Protein AF-A0A967WK16-F1 (afdb_monomer_lite)

pLDDT: mean 89.76, std 14.14, range [46.28, 97.88]

Radius of gyration: 16.21 Å; chains: 1; bounding box: 24×18×56 Å

Sequence (69 aa):
PDVDVDSQQVIAKDVLLVLDVSGSMRGEKIDQAKEALSFVLDNLNDEDRFNIIAFSTSTRSYARDLVPA

Foldseek 3Di:
DPPPPVPDPPPAEEEEAEAEPEPVCPDPNNVVSVVVVVVVVVPHDQRYWYKYWYDDPDIDIPDPDTHGD

Secondary structure (DSSP, 8-state):
-------------EEEEEEE-SGGGTTHHHHHHHHHHHHHHHT--TT-EEEEEEESSSEEESSSS-EE-

Structure (mmCIF, N/CA/C/O backbone):
data_AF-A0A967WK16-F1
#
_entry.id   AF-A0A967WK16-F1
#
loop_
_atom_site.group_PDB
_atom_site.id
_atom_site.type_symbol
_atom_site.label_atom_id
_atom_site.label_alt_id
_atom_site.label_comp_id
_atom_site.label_asym_id
_atom_site.label_entity_id
_atom_site.label_seq_id
_atom_site.pdbx_PDB_ins_code
_atom_site.Cartn_x
_atom_site.Cartn_y
_atom_site.Cartn_z
_atom_site.occupancy
_atom_site.B_iso_or_equiv
_atom_site.auth_seq_id
_atom_site.auth_comp_id
_atom_site.auth_asym_id
_atom_site.auth_atom_id
_atom_site.pdbx_PDB_model_num
ATOM 1 N N . PRO A 1 1 ? 10.736 -0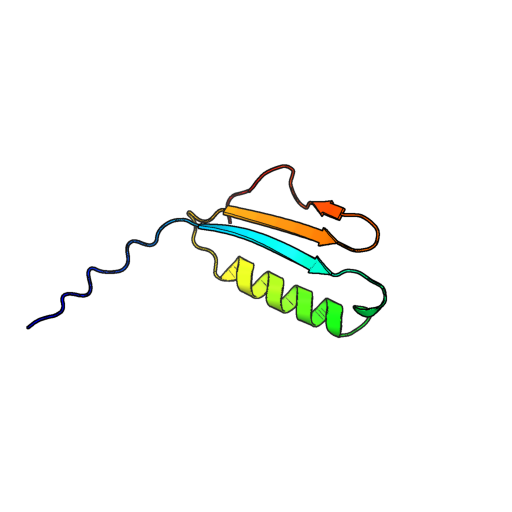.815 44.188 1.00 47.12 1 PRO A N 1
ATOM 2 C CA . PRO A 1 1 ? 10.036 -0.100 43.102 1.00 47.12 1 PRO A CA 1
ATOM 3 C C . PRO A 1 1 ? 9.603 -1.124 42.054 1.00 47.12 1 PRO A C 1
ATOM 5 O O . PRO A 1 1 ? 10.385 -1.474 41.177 1.00 47.12 1 PRO A O 1
ATOM 8 N N . ASP A 1 2 ? 8.408 -1.676 42.248 1.00 46.28 2 ASP A N 1
ATOM 9 C CA . ASP A 1 2 ? 7.738 -2.470 41.222 1.00 46.28 2 ASP A CA 1
ATOM 10 C C . ASP A 1 2 ? 7.319 -1.487 40.134 1.00 46.28 2 ASP A C 1
ATOM 12 O O . ASP A 1 2 ? 6.478 -0.615 40.364 1.00 46.28 2 ASP A O 1
ATOM 16 N N . VAL A 1 3 ? 8.011 -1.524 39.000 1.00 58.47 3 VAL A N 1
ATOM 17 C CA . VAL A 1 3 ? 7.551 -0.811 37.815 1.00 58.47 3 VAL A CA 1
ATOM 18 C C . VAL A 1 3 ? 6.478 -1.710 37.230 1.00 58.47 3 VAL A C 1
ATOM 20 O O . VAL A 1 3 ? 6.782 -2.625 36.470 1.00 58.47 3 VAL A O 1
ATOM 23 N N . ASP A 1 4 ? 5.243 -1.484 37.670 1.00 55.62 4 ASP A N 1
ATOM 24 C CA . ASP A 1 4 ? 4.055 -2.057 37.055 1.00 55.62 4 ASP A CA 1
ATOM 25 C C . ASP A 1 4 ? 3.999 -1.482 35.639 1.00 55.62 4 ASP A C 1
ATOM 27 O O . ASP A 1 4 ? 3.681 -0.307 35.426 1.00 55.62 4 ASP A O 1
ATOM 31 N N . VAL A 1 5 ? 4.485 -2.259 34.672 1.00 58.88 5 VAL A N 1
ATOM 32 C CA . VAL A 1 5 ? 4.341 -1.925 33.260 1.00 58.88 5 VAL A CA 1
ATOM 33 C C . VAL A 1 5 ? 2.871 -2.157 32.970 1.00 58.88 5 VAL A C 1
ATOM 35 O O . VAL A 1 5 ? 2.487 -3.268 32.610 1.00 58.88 5 VAL A O 1
ATOM 38 N N . ASP A 1 6 ? 2.064 -1.120 33.210 1.00 56.84 6 ASP A N 1
ATOM 39 C CA . ASP A 1 6 ? 0.644 -1.090 32.884 1.00 56.84 6 ASP A CA 1
ATOM 40 C C . ASP A 1 6 ? 0.517 -1.620 31.460 1.00 56.84 6 ASP A C 1
ATOM 42 O O . ASP A 1 6 ? 1.123 -1.084 30.523 1.00 56.84 6 ASP A O 1
ATOM 46 N N . SER A 1 7 ? -0.103 -2.790 31.349 1.00 56.59 7 SER A N 1
ATOM 47 C CA . SER A 1 7 ? -0.068 -3.637 30.172 1.00 56.59 7 SER A CA 1
ATOM 48 C C . SER A 1 7 ? -0.604 -2.846 28.993 1.00 56.59 7 SER A C 1
ATOM 50 O O . SER A 1 7 ? -1.816 -2.715 28.859 1.00 56.59 7 SER A O 1
ATOM 52 N N . GLN A 1 8 ? 0.322 -2.285 28.207 1.00 56.41 8 GLN A N 1
ATOM 53 C CA . GLN A 1 8 ? 0.165 -1.759 26.856 1.00 56.41 8 GLN A CA 1
ATOM 54 C C . GLN A 1 8 ? -1.306 -1.562 26.482 1.00 56.41 8 GLN A C 1
ATOM 56 O O . GLN A 1 8 ? -1.926 -2.464 25.920 1.00 56.41 8 GLN A O 1
ATOM 61 N N . GLN A 1 9 ? -1.867 -0.378 26.751 1.00 59.44 9 GLN A N 1
ATOM 62 C CA . GLN A 1 9 ? -3.014 0.054 25.960 1.00 59.44 9 GLN A CA 1
ATOM 63 C C . GLN A 1 9 ? -2.566 -0.013 24.499 1.00 59.44 9 GLN A C 1
ATOM 65 O O . GLN A 1 9 ? -1.722 0.773 24.061 1.00 59.44 9 GLN A O 1
ATOM 70 N N . VAL A 1 10 ? -3.057 -1.013 23.768 1.00 67.44 10 VAL A N 1
ATOM 7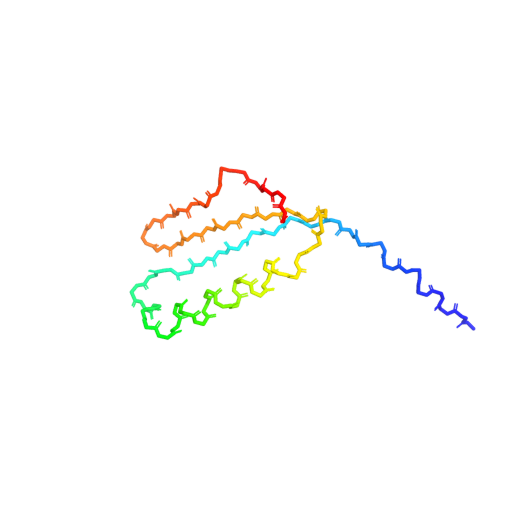1 C CA . VAL A 1 10 ? -2.869 -1.107 22.326 1.00 67.44 10 VAL A CA 1
ATOM 72 C C . VAL A 1 10 ? -3.698 0.030 21.748 1.00 67.44 10 VAL A C 1
ATOM 74 O O . VAL A 1 10 ? -4.905 -0.075 21.585 1.00 67.44 10 VAL A O 1
ATOM 77 N N . ILE A 1 11 ? -3.057 1.182 21.565 1.00 83.94 11 ILE A N 1
ATOM 78 C CA . ILE A 1 11 ? -3.688 2.339 20.939 1.00 83.94 11 ILE A CA 1
ATOM 79 C C . ILE A 1 11 ? -3.813 2.011 19.456 1.00 83.94 11 ILE A C 1
ATOM 81 O O . ILE A 1 11 ? -2.789 1.790 18.805 1.00 83.94 11 ILE A O 1
ATOM 85 N N . ALA A 1 12 ? -5.048 2.008 18.953 1.00 89.31 12 ALA A N 1
ATOM 86 C CA . ALA A 1 12 ? -5.353 1.868 17.536 1.00 89.31 12 ALA A CA 1
ATOM 87 C C . ALA A 1 12 ? -4.574 2.891 16.695 1.00 89.31 12 ALA A C 1
ATOM 89 O O . ALA A 1 12 ? -4.485 4.076 17.045 1.00 89.31 12 ALA A O 1
ATOM 90 N N . LYS A 1 13 ? -4.001 2.433 15.583 1.00 92.69 13 LYS A N 1
ATOM 91 C CA . LYS A 1 13 ? -3.137 3.223 14.703 1.00 92.69 13 LYS A CA 1
ATOM 92 C C . LYS A 1 13 ? -3.732 3.336 13.312 1.00 92.69 13 LYS A C 1
ATOM 94 O O . LYS A 1 13 ? -4.326 2.407 12.777 1.00 92.69 13 LYS A O 1
ATOM 99 N N . ASP A 1 14 ? -3.448 4.477 12.700 1.00 95.56 14 ASP A N 1
ATOM 100 C CA . ASP A 1 14 ? -3.678 4.711 11.283 1.00 95.56 14 ASP A CA 1
ATOM 101 C C . ASP A 1 14 ? -2.359 4.551 10.523 1.00 95.56 14 ASP A C 1
ATOM 103 O O . ASP A 1 14 ? -1.398 5.289 10.764 1.00 95.56 14 ASP A O 1
ATOM 107 N N . VAL A 1 15 ? -2.302 3.592 9.599 1.00 95.31 15 VAL A N 1
ATOM 108 C CA . VAL A 1 15 ? -1.077 3.226 8.876 1.00 95.31 15 VAL A CA 1
ATOM 109 C C . VAL A 1 15 ? -1.244 3.461 7.376 1.00 95.31 15 VAL A C 1
ATOM 111 O O . VAL A 1 15 ? -2.051 2.826 6.703 1.00 95.31 15 VAL A O 1
ATOM 114 N N . LEU A 1 16 ? -0.438 4.360 6.810 1.00 96.50 16 LEU A N 1
ATOM 115 C CA . LEU A 1 16 ? -0.406 4.598 5.367 1.00 96.50 16 LEU A CA 1
ATOM 116 C C . LEU A 1 16 ? 0.846 3.964 4.758 1.00 96.50 16 LEU A C 1
ATOM 118 O O . LEU A 1 16 ? 1.959 4.437 4.987 1.00 96.50 16 LEU A O 1
ATOM 122 N N . LEU A 1 17 ? 0.668 2.915 3.957 1.00 96.88 17 LEU A N 1
ATOM 123 C CA . LEU A 1 17 ? 1.770 2.235 3.280 1.00 96.88 17 LEU A CA 1
ATOM 124 C C . LEU A 1 17 ? 1.972 2.828 1.889 1.00 96.88 17 LEU A C 1
ATOM 126 O O . LEU A 1 17 ? 1.057 2.841 1.070 1.00 96.88 17 LEU A O 1
ATOM 130 N N . VA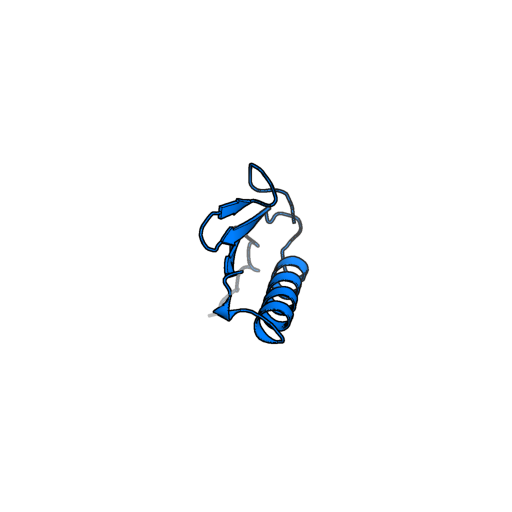L A 1 18 ? 3.179 3.310 1.603 1.00 96.81 18 VAL A N 1
ATOM 131 C CA . VAL A 1 18 ? 3.505 3.949 0.324 1.00 96.81 18 VAL A CA 1
ATOM 132 C C . VAL A 1 18 ? 4.536 3.097 -0.414 1.00 96.81 18 VAL A C 1
ATOM 134 O O . VAL A 1 18 ? 5.674 2.969 0.029 1.00 96.81 18 VAL A O 1
ATOM 137 N N . LEU A 1 19 ? 4.128 2.498 -1.533 1.00 97.50 19 LEU A N 1
ATOM 138 C CA . LEU A 1 19 ? 4.929 1.555 -2.313 1.00 97.50 19 LEU A CA 1
ATOM 139 C C . LEU A 1 19 ? 5.444 2.200 -3.603 1.00 97.50 19 LEU A C 1
ATOM 141 O O . LEU A 1 19 ? 4.646 2.601 -4.453 1.00 97.50 19 LEU A O 1
ATOM 145 N N . ASP A 1 20 ? 6.765 2.240 -3.780 1.00 97.06 20 ASP A N 1
ATOM 146 C CA . ASP A 1 20 ? 7.376 2.626 -5.057 1.00 97.06 20 ASP A CA 1
ATOM 147 C C . ASP A 1 20 ? 7.140 1.515 -6.090 1.00 97.06 20 ASP A C 1
ATOM 149 O O . ASP A 1 20 ? 7.486 0.353 -5.866 1.00 97.06 20 ASP A O 1
ATOM 153 N N . VAL A 1 21 ? 6.545 1.866 -7.229 1.00 96.75 21 VAL A N 1
ATOM 154 C CA . VAL A 1 21 ? 6.320 0.959 -8.369 1.00 96.75 21 VAL A CA 1
ATOM 155 C C . VAL A 1 21 ? 7.027 1.443 -9.640 1.00 96.75 21 VAL A C 1
ATOM 157 O O . VAL A 1 21 ? 6.666 1.061 -10.757 1.00 96.75 21 VAL A O 1
ATOM 160 N N . SER A 1 22 ? 8.025 2.316 -9.492 1.00 96.25 22 SER A N 1
ATOM 161 C CA . SER A 1 22 ? 8.827 2.840 -10.593 1.00 96.25 22 SER A CA 1
ATOM 162 C C . SER A 1 22 ? 9.655 1.753 -11.286 1.00 96.25 22 SER A C 1
ATOM 164 O O . SER A 1 22 ? 9.827 0.631 -10.808 1.00 96.25 22 SER A O 1
ATOM 166 N N . GLY A 1 23 ? 10.208 2.084 -12.456 1.00 95.81 23 GLY A N 1
ATOM 167 C CA . GLY A 1 23 ? 11.015 1.144 -13.237 1.00 95.81 23 GLY A CA 1
ATOM 168 C C . GLY A 1 23 ? 12.236 0.594 -12.489 1.00 95.81 23 GLY A C 1
ATOM 169 O O . GLY A 1 23 ? 12.679 -0.511 -12.801 1.00 95.81 23 GLY A O 1
ATOM 170 N N . SER A 1 24 ? 12.748 1.319 -11.487 1.00 95.06 24 SER A N 1
ATOM 171 C CA . SER A 1 24 ? 13.866 0.869 -10.653 1.00 95.06 24 SER A CA 1
ATOM 172 C C . SER A 1 24 ? 13.482 -0.321 -9.772 1.00 95.06 24 SER A C 1
ATOM 174 O O . SER A 1 24 ? 14.351 -1.135 -9.475 1.00 95.06 24 SER A O 1
ATOM 176 N N . MET A 1 25 ? 12.202 -0.459 -9.415 1.00 97.62 25 MET A N 1
ATOM 177 C CA . MET A 1 25 ? 11.675 -1.497 -8.527 1.00 97.62 25 MET A CA 1
ATOM 178 C C . MET A 1 25 ? 11.422 -2.829 -9.235 1.00 97.62 25 MET A C 1
ATOM 180 O O . MET A 1 25 ? 11.067 -3.806 -8.592 1.00 97.62 25 MET A O 1
ATOM 184 N N . ARG A 1 26 ? 11.621 -2.912 -10.555 1.00 94.69 26 ARG A N 1
ATOM 185 C CA . ARG A 1 26 ? 11.389 -4.144 -11.325 1.00 94.69 26 ARG A CA 1
ATOM 186 C C . ARG A 1 26 ? 12.197 -5.339 -10.806 1.00 94.69 26 ARG A C 1
ATOM 188 O O . ARG A 1 26 ? 13.324 -5.190 -10.332 1.00 94.69 26 ARG A O 1
ATOM 195 N N . GLY A 1 27 ? 11.633 -6.528 -11.014 1.00 96.62 27 GLY A N 1
ATOM 196 C CA . GLY A 1 27 ? 12.220 -7.799 -10.599 1.00 96.62 27 GLY A CA 1
ATOM 197 C C . GLY A 1 27 ? 12.073 -8.020 -9.098 1.00 96.62 27 GLY A C 1
ATOM 198 O O . GLY A 1 27 ? 11.091 -7.607 -8.498 1.00 96.62 27 GLY A O 1
ATOM 199 N N . GLU A 1 28 ? 13.086 -8.617 -8.486 1.00 97.50 28 GLU A N 1
ATOM 200 C CA . GLU A 1 28 ? 13.042 -9.068 -7.091 1.00 97.50 28 GLU A CA 1
ATOM 201 C C . GLU A 1 28 ? 12.701 -7.962 -6.075 1.00 97.50 28 GLU A C 1
ATOM 203 O O . GLU A 1 28 ? 12.061 -8.222 -5.062 1.00 97.50 28 GLU A O 1
ATOM 208 N N . LYS A 1 29 ? 13.057 -6.701 -6.357 1.00 97.38 29 LYS A N 1
ATOM 209 C CA . LYS A 1 29 ? 12.796 -5.576 -5.443 1.00 97.38 29 LYS A CA 1
ATOM 210 C C . LYS A 1 29 ? 11.311 -5.321 -5.213 1.00 97.38 29 LYS A C 1
ATOM 212 O O . LYS A 1 29 ? 10.927 -5.029 -4.085 1.00 97.38 29 LYS A O 1
ATOM 217 N N . ILE A 1 30 ? 10.474 -5.411 -6.252 1.00 97.50 30 ILE A N 1
ATOM 218 C CA . ILE A 1 30 ? 9.028 -5.222 -6.081 1.00 97.50 30 ILE A CA 1
ATOM 219 C C . ILE A 1 30 ? 8.405 -6.421 -5.370 1.00 97.50 30 ILE A C 1
ATOM 221 O O . ILE A 1 30 ? 7.454 -6.241 -4.614 1.00 97.50 30 ILE A O 1
ATOM 225 N N . ASP A 1 31 ? 8.946 -7.619 -5.575 1.00 97.62 31 ASP A N 1
ATOM 226 C CA . ASP A 1 31 ? 8.447 -8.829 -4.925 1.00 97.62 31 ASP A CA 1
ATOM 227 C C . ASP A 1 31 ? 8.762 -8.794 -3.423 1.00 97.62 31 ASP A C 1
ATOM 229 O O . ASP A 1 31 ? 7.844 -8.874 -2.610 1.00 97.62 31 ASP A O 1
ATOM 233 N N . GLN A 1 32 ? 10.008 -8.488 -3.048 1.00 97.88 32 GLN A N 1
ATOM 234 C CA . GLN A 1 32 ? 10.401 -8.271 -1.650 1.00 97.88 32 GLN A CA 1
ATOM 235 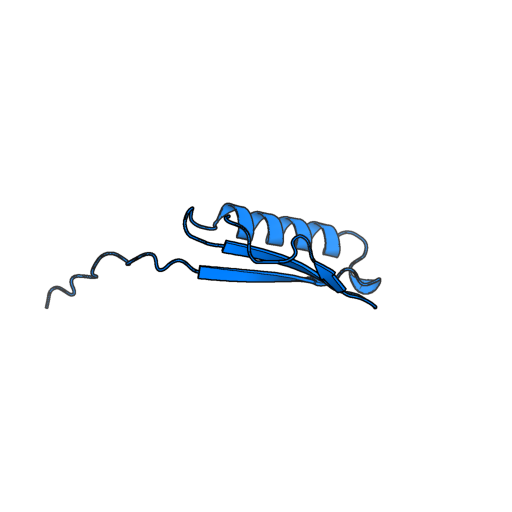C C . GLN A 1 32 ? 9.615 -7.125 -0.996 1.00 97.88 32 GLN A C 1
ATOM 237 O O . GLN A 1 32 ? 9.188 -7.231 0.152 1.00 97.88 32 GLN A O 1
ATOM 242 N N . ALA A 1 33 ? 9.387 -6.023 -1.718 1.00 97.12 33 ALA A N 1
ATOM 243 C CA . ALA A 1 33 ? 8.607 -4.910 -1.187 1.00 97.12 33 ALA A CA 1
ATOM 244 C C . ALA A 1 33 ? 7.149 -5.311 -0.916 1.00 97.12 33 ALA A C 1
ATOM 246 O O . ALA A 1 33 ? 6.593 -4.898 0.096 1.00 97.12 33 ALA A O 1
ATOM 247 N N . LYS A 1 34 ? 6.537 -6.136 -1.776 1.00 96.50 34 LYS A N 1
ATOM 248 C CA . LYS A 1 34 ? 5.188 -6.680 -1.551 1.00 96.50 34 LYS A CA 1
ATOM 249 C C . LYS A 1 34 ? 5.139 -7.660 -0.383 1.00 96.50 34 LYS A C 1
ATOM 251 O O . LYS A 1 34 ? 4.171 -7.622 0.372 1.00 96.50 34 LYS A O 1
ATOM 256 N N . GLU A 1 35 ? 6.151 -8.509 -0.223 1.00 97.81 35 GLU A N 1
ATOM 257 C CA . GLU A 1 35 ? 6.260 -9.413 0.929 1.00 97.81 35 GLU A CA 1
ATOM 258 C C . GLU A 1 35 ? 6.362 -8.624 2.236 1.00 97.81 35 GLU A C 1
ATOM 260 O O . GLU A 1 35 ? 5.607 -8.882 3.169 1.00 97.81 35 GLU A O 1
ATOM 265 N N . ALA A 1 36 ? 7.212 -7.594 2.276 1.00 96.56 36 ALA A N 1
ATOM 266 C CA . ALA A 1 36 ? 7.322 -6.707 3.431 1.00 96.56 36 ALA A CA 1
ATOM 267 C C . ALA A 1 36 ? 6.003 -5.974 3.721 1.00 96.56 36 ALA A C 1
ATOM 269 O O . ALA A 1 36 ? 5.605 -5.846 4.876 1.00 96.56 36 ALA A O 1
ATOM 270 N N . LEU A 1 37 ? 5.305 -5.514 2.680 1.00 96.62 37 LEU A N 1
ATOM 271 C CA . LEU A 1 37 ? 4.011 -4.847 2.823 1.00 96.62 37 LEU A CA 1
ATOM 272 C C . LEU A 1 37 ? 2.956 -5.809 3.387 1.00 96.62 37 LEU A C 1
ATOM 274 O O . LEU A 1 37 ? 2.230 -5.433 4.300 1.00 96.62 37 LEU A O 1
ATOM 278 N N . SER A 1 38 ? 2.931 -7.054 2.904 1.00 95.62 38 SER A N 1
ATOM 279 C CA . SER A 1 38 ? 2.039 -8.108 3.409 1.00 95.62 38 SER A CA 1
ATOM 280 C C . SER A 1 38 ? 2.342 -8.428 4.871 1.00 95.62 38 SER A C 1
ATOM 282 O O . SER A 1 38 ? 1.433 -8.435 5.687 1.00 95.62 38 SER A O 1
ATOM 284 N N . PHE A 1 39 ? 3.623 -8.550 5.230 1.00 96.50 39 PHE A N 1
ATOM 285 C CA . PHE A 1 39 ? 4.037 -8.744 6.617 1.00 96.50 39 PHE A CA 1
ATOM 286 C C . PHE A 1 39 ? 3.540 -7.621 7.535 1.00 96.50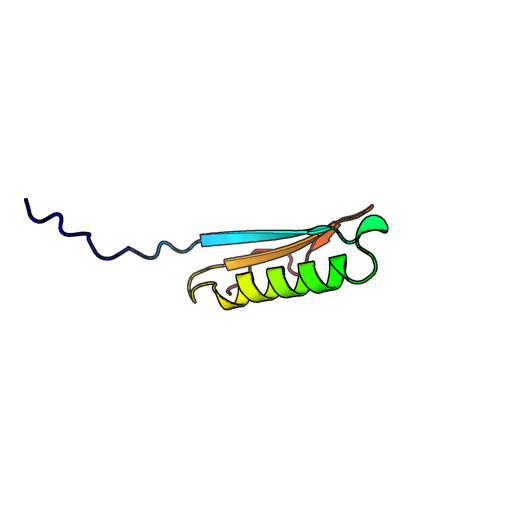 39 PHE A C 1
ATOM 288 O O . PHE A 1 39 ? 3.100 -7.898 8.646 1.00 96.50 39 PHE A O 1
ATOM 295 N N . VAL A 1 40 ? 3.582 -6.358 7.098 1.00 94.81 40 VAL A N 1
ATOM 296 C CA . VAL A 1 40 ? 3.045 -5.255 7.911 1.00 94.81 40 VAL A CA 1
ATOM 297 C C . VAL A 1 40 ? 1.538 -5.399 8.100 1.00 94.81 40 VAL A C 1
ATOM 299 O O . VAL A 1 40 ? 1.078 -5.251 9.226 1.00 94.81 40 VAL A O 1
ATOM 302 N N . LEU A 1 41 ? 0.792 -5.702 7.033 1.00 93.81 41 LEU A N 1
ATOM 303 C CA . LEU A 1 41 ? -0.662 -5.887 7.099 1.00 93.81 41 LEU A CA 1
ATOM 304 C C . LEU A 1 41 ? -1.045 -7.049 8.025 1.00 93.81 41 LEU A C 1
ATOM 306 O O . LEU A 1 41 ? -1.922 -6.883 8.863 1.00 93.81 41 LEU A O 1
ATOM 310 N N . ASP A 1 42 ? -0.324 -8.169 7.951 1.00 94.94 42 ASP A N 1
ATOM 311 C CA . ASP A 1 42 ? -0.548 -9.355 8.790 1.00 94.94 42 ASP A CA 1
ATOM 312 C C . ASP A 1 42 ? -0.259 -9.112 10.286 1.00 94.94 42 ASP A C 1
ATOM 314 O O . ASP A 1 42 ? -0.633 -9.924 11.130 1.00 94.94 42 ASP A O 1
ATOM 318 N N . ASN A 1 43 ? 0.439 -8.021 10.624 1.00 93.88 43 ASN A N 1
ATOM 319 C CA . ASN A 1 43 ? 0.789 -7.643 11.998 1.00 93.88 43 ASN A CA 1
ATOM 320 C C . ASN A 1 43 ? 0.021 -6.405 12.499 1.00 93.88 43 ASN A C 1
ATOM 322 O O . ASN A 1 43 ? 0.353 -5.872 13.563 1.00 93.88 43 ASN A O 1
ATOM 326 N N . LEU A 1 44 ? -0.972 -5.922 11.746 1.00 93.38 44 LEU A N 1
ATOM 327 C CA . LEU A 1 44 ? -1.912 -4.920 12.241 1.00 93.38 44 LEU A CA 1
ATOM 328 C C . LEU A 1 44 ? -2.899 -5.564 13.224 1.00 93.38 44 LEU A C 1
ATOM 330 O O . LEU A 1 44 ? -3.230 -6.742 13.118 1.00 93.38 44 LEU A O 1
ATOM 334 N N . ASN A 1 45 ? -3.350 -4.784 14.202 1.00 92.44 45 ASN A N 1
ATOM 335 C CA . ASN A 1 45 ? -4.374 -5.207 15.154 1.00 92.44 45 ASN A CA 1
ATOM 336 C C . ASN A 1 45 ? -5.770 -4.969 14.563 1.00 92.44 45 ASN A C 1
ATOM 338 O O . ASN A 1 45 ? -5.941 -4.096 13.718 1.00 92.44 45 ASN A O 1
ATOM 342 N N . ASP A 1 46 ? -6.783 -5.659 15.087 1.00 89.00 46 ASP A N 1
ATOM 343 C CA . ASP A 1 46 ? -8.175 -5.550 14.611 1.00 89.00 46 ASP A CA 1
ATOM 344 C C . ASP A 1 46 ? -8.747 -4.118 14.663 1.00 89.00 46 ASP A C 1
ATOM 346 O O . ASP A 1 46 ? -9.664 -3.775 13.917 1.00 89.00 46 ASP A O 1
ATOM 350 N N . GLU A 1 47 ? -8.233 -3.273 15.563 1.00 92.56 47 GLU A N 1
ATOM 351 C CA . GLU A 1 47 ? -8.653 -1.871 15.697 1.00 92.56 47 GLU A CA 1
ATOM 352 C C . GLU A 1 47 ? -7.827 -0.903 14.831 1.00 92.56 47 GLU A C 1
ATOM 354 O O . GLU A 1 47 ? -8.169 0.279 14.733 1.00 92.56 47 GLU A O 1
ATOM 359 N N . ASP A 1 48 ? -6.751 -1.379 14.197 1.00 95.00 48 ASP A N 1
ATOM 360 C CA . ASP A 1 48 ? -5.930 -0.569 13.306 1.00 95.00 48 ASP A CA 1
ATOM 361 C C . ASP A 1 48 ? -6.650 -0.333 11.971 1.00 95.00 48 ASP A C 1
ATOM 363 O O . ASP A 1 48 ? -7.485 -1.113 11.501 1.00 95.00 48 ASP A O 1
ATOM 367 N N . ARG A 1 49 ? -6.306 0.781 11.326 1.00 96.88 49 ARG A N 1
ATOM 368 C CA . ARG A 1 49 ? -6.781 1.103 9.981 1.00 96.88 49 ARG A CA 1
ATOM 369 C C . ARG A 1 49 ? -5.603 1.347 9.068 1.00 96.88 49 ARG A C 1
ATOM 371 O O . ARG A 1 49 ? -4.596 1.929 9.474 1.00 96.88 49 ARG A O 1
ATOM 378 N N . PHE A 1 50 ? -5.744 0.983 7.803 1.00 97.50 50 PHE A N 1
ATOM 379 C CA . PHE A 1 50 ? -4.694 1.172 6.821 1.00 97.50 50 PHE A CA 1
ATOM 380 C C . PHE A 1 50 ? -5.196 1.680 5.476 1.00 97.50 50 PHE A C 1
ATOM 382 O O . PHE A 1 50 ? -6.378 1.634 5.143 1.00 97.50 50 PHE A O 1
ATOM 389 N N . ASN A 1 51 ? -4.263 2.170 4.668 1.00 97.50 51 ASN A N 1
ATOM 390 C CA . ASN A 1 51 ? -4.448 2.306 3.229 1.00 97.50 51 ASN A CA 1
ATOM 391 C C . ASN A 1 51 ? -3.091 2.148 2.535 1.00 97.50 51 ASN A C 1
ATOM 393 O O . ASN A 1 51 ? -2.035 2.309 3.151 1.00 97.50 51 ASN A O 1
ATOM 397 N N . ILE A 1 52 ? -3.120 1.833 1.244 1.00 97.69 52 ILE A N 1
ATOM 398 C CA . ILE A 1 52 ? -1.929 1.609 0.429 1.00 97.69 52 ILE A CA 1
ATOM 399 C C . ILE A 1 52 ? -1.937 2.601 -0.727 1.00 97.69 52 ILE A C 1
ATOM 401 O O . ILE A 1 52 ? -2.938 2.742 -1.431 1.00 97.69 52 ILE A O 1
ATOM 405 N N . ILE A 1 53 ? -0.808 3.262 -0.958 1.00 97.56 53 ILE A N 1
ATOM 406 C CA . ILE A 1 53 ? -0.585 4.150 -2.095 1.00 97.56 53 ILE A CA 1
ATOM 407 C C . ILE A 1 53 ? 0.578 3.600 -2.909 1.00 97.56 53 ILE A C 1
ATOM 409 O O . ILE A 1 53 ? 1.722 3.619 -2.467 1.00 97.56 53 ILE A O 1
ATOM 413 N N . ALA A 1 54 ? 0.301 3.156 -4.129 1.00 97.56 54 ALA A N 1
ATOM 414 C CA . ALA A 1 54 ? 1.347 2.896 -5.105 1.00 97.56 54 ALA A CA 1
ATOM 415 C C . ALA A 1 54 ? 1.754 4.218 -5.767 1.00 97.56 54 ALA A C 1
ATOM 417 O O . ALA A 1 54 ? 0.889 4.953 -6.258 1.00 97.56 54 ALA A O 1
ATOM 418 N N . PHE A 1 55 ? 3.051 4.521 -5.808 1.00 97.12 55 PHE A N 1
ATOM 419 C CA . PHE A 1 55 ? 3.571 5.735 -6.431 1.00 97.12 55 PHE A CA 1
ATOM 420 C C . PHE A 1 55 ? 4.613 5.428 -7.508 1.00 97.12 55 PHE A C 1
ATOM 422 O O . PHE A 1 55 ? 5.450 4.539 -7.383 1.00 97.12 55 PHE A O 1
ATOM 429 N N . SER A 1 56 ? 4.541 6.183 -8.598 1.00 94.62 56 SER A N 1
ATOM 430 C CA . SER A 1 56 ? 5.596 6.277 -9.609 1.00 94.62 56 SER A CA 1
ATOM 4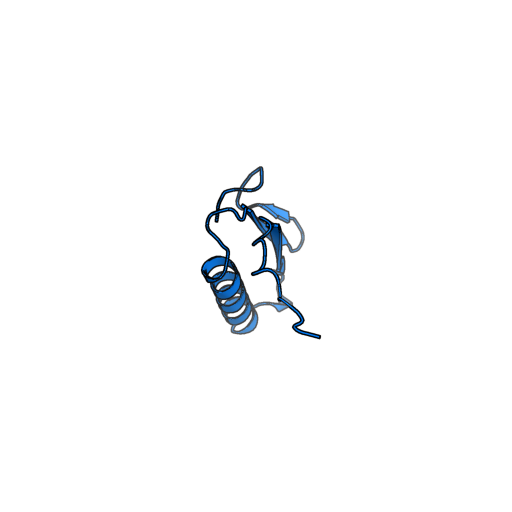31 C C . SER A 1 56 ? 5.521 7.670 -10.246 1.00 94.62 56 SER A C 1
ATOM 433 O O . SER A 1 56 ? 5.710 8.664 -9.555 1.00 94.62 56 SER A O 1
ATOM 435 N N . THR A 1 57 ? 5.168 7.778 -11.529 1.00 94.69 57 THR A N 1
ATOM 436 C CA . THR A 1 57 ? 4.835 9.060 -12.177 1.00 94.69 57 THR A CA 1
ATOM 437 C C . THR A 1 57 ? 3.502 9.626 -11.681 1.00 94.69 57 THR A C 1
ATOM 439 O O . THR A 1 57 ? 3.297 10.834 -11.683 1.00 94.69 57 THR A O 1
ATOM 442 N N . SER A 1 58 ? 2.590 8.753 -11.259 1.00 94.06 58 SER A N 1
ATOM 443 C CA . SER A 1 58 ? 1.313 9.114 -10.640 1.00 94.06 58 SER A CA 1
ATOM 444 C C . SER A 1 58 ? 1.085 8.268 -9.391 1.00 94.06 58 SER A C 1
ATOM 446 O O . SER A 1 58 ? 1.794 7.281 -9.165 1.00 94.06 58 SER A O 1
ATOM 448 N N . THR A 1 59 ? 0.115 8.671 -8.575 1.00 96.12 59 THR A N 1
ATOM 449 C CA . THR A 1 59 ? -0.303 7.935 -7.383 1.00 96.12 59 THR A CA 1
ATOM 450 C C . THR A 1 59 ? -1.582 7.154 -7.656 1.00 96.12 59 THR A C 1
ATOM 452 O O . THR A 1 59 ? -2.491 7.618 -8.348 1.00 96.12 59 THR A O 1
ATOM 455 N N . ARG A 1 60 ? -1.658 5.950 -7.091 1.00 96.62 60 ARG A N 1
ATOM 456 C CA . ARG A 1 60 ? -2.862 5.124 -7.078 1.00 96.62 60 ARG A CA 1
ATOM 457 C C . ARG A 1 60 ? -3.096 4.613 -5.665 1.00 96.62 60 ARG A C 1
ATOM 459 O O . ARG A 1 60 ? -2.292 3.837 -5.156 1.00 96.62 60 ARG A O 1
ATOM 466 N N . SER A 1 61 ? -4.208 5.022 -5.069 1.00 96.81 61 SER A N 1
ATOM 467 C CA . SER A 1 61 ? -4.642 4.518 -3.766 1.00 96.81 61 SER A CA 1
ATOM 468 C C . SER A 1 61 ? -5.424 3.215 -3.917 1.00 96.81 61 SER A C 1
ATOM 470 O O . SER A 1 61 ? -6.153 3.034 -4.898 1.00 96.81 61 SER A O 1
ATOM 472 N N . TYR A 1 62 ? -5.276 2.315 -2.947 1.00 95.88 62 TYR A N 1
ATOM 473 C CA . TYR A 1 62 ? -6.068 1.092 -2.836 1.00 95.88 62 TYR A CA 1
ATOM 474 C C . TYR A 1 62 ? -7.530 1.410 -2.496 1.00 95.88 62 TYR A C 1
ATOM 476 O O . TYR A 1 62 ? -8.435 0.979 -3.210 1.00 95.88 62 TYR A O 1
ATOM 484 N N . ALA A 1 63 ? -7.747 2.233 -1.469 1.00 95.75 63 ALA A N 1
ATOM 485 C CA . ALA A 1 63 ? -9.054 2.739 -1.062 1.00 95.75 63 ALA A CA 1
ATOM 486 C C . ALA A 1 63 ? -9.077 4.278 -1.063 1.00 95.75 63 ALA A C 1
ATOM 488 O O . ALA A 1 63 ? -8.030 4.931 -1.103 1.00 95.75 63 ALA A O 1
ATOM 489 N N . ARG A 1 64 ? -10.279 4.872 -1.032 1.00 95.06 64 ARG A N 1
ATOM 490 C CA . ARG A 1 64 ? -10.442 6.334 -0.921 1.00 95.06 64 ARG A CA 1
ATOM 491 C C . ARG A 1 64 ? -9.989 6.848 0.450 1.00 95.06 64 ARG A C 1
ATOM 493 O O . ARG A 1 64 ? -9.320 7.872 0.508 1.00 95.06 64 ARG A O 1
ATOM 500 N N . ASP A 1 65 ? -10.329 6.112 1.501 1.00 96.00 65 ASP A N 1
ATOM 501 C CA . ASP A 1 65 ? -10.077 6.444 2.902 1.00 96.00 65 ASP A CA 1
ATOM 502 C C . ASP A 1 65 ? -9.326 5.288 3.586 1.00 96.00 65 ASP A C 1
ATOM 504 O O . ASP A 1 65 ? -9.066 4.257 2.961 1.00 96.00 65 ASP A O 1
ATOM 508 N N . LEU A 1 66 ? -8.957 5.459 4.857 1.00 95.38 66 LEU A N 1
ATOM 509 C CA . LEU A 1 66 ? -8.430 4.361 5.669 1.00 95.38 66 LEU A CA 1
ATOM 510 C C . LEU A 1 66 ? -9.516 3.295 5.870 1.00 95.38 66 LEU A C 1
ATOM 512 O O . LEU A 1 66 ? -10.658 3.625 6.198 1.00 95.38 66 LEU A O 1
ATOM 516 N N . VAL A 1 67 ? -9.150 2.031 5.686 1.00 95.69 67 VAL A N 1
ATOM 517 C CA . VAL A 1 67 ? -10.021 0.870 5.892 1.00 95.69 67 VAL A CA 1
ATOM 518 C C . VAL A 1 67 ? -9.542 0.065 7.101 1.00 95.69 67 VAL A C 1
ATOM 520 O O . VAL A 1 67 ? -8.357 0.138 7.416 1.00 95.69 67 VAL A O 1
ATOM 523 N N . PRO A 1 68 ? -10.424 -0.671 7.796 1.00 94.38 68 PRO A N 1
ATOM 524 C CA . PRO A 1 68 ? -10.001 -1.602 8.844 1.00 94.38 68 PRO A CA 1
ATOM 525 C C . PRO A 1 68 ? -8.962 -2.607 8.326 1.00 94.38 68 PRO A C 1
ATOM 527 O O . PRO A 1 68 ? -9.034 -2.973 7.147 1.00 94.38 68 PRO A O 1
ATOM 530 N N . ALA A 1 69 ? -8.016 -2.983 9.194 1.00 88.44 69 ALA A N 1
ATOM 531 C CA . ALA A 1 69 ? -7.014 -4.028 8.961 1.00 88.44 69 ALA A CA 1
ATOM 532 C C . ALA A 1 69 ? -7.635 -5.376 8.567 1.00 88.44 69 ALA A C 1
ATOM 534 O O . ALA A 1 69 ? -8.696 -5.735 9.129 1.00 88.44 69 ALA A O 1
#